Protein AF-A0A6M0A3H4-F1 (afdb_monomer_lite)

Secondary structure (DSSP, 8-state):
--S--HHHHHHHHHTEEEEEEEETTTEEEEEEEETTT--EEEEEEE-S-GGG--HHHHHHHHHHHHHHHHHHHHHHHHHHHHH--

Sequence (85 aa):
MDKITQEYIDKILDDSDVEYFEAFGKTVVAVYRLRKNGHVLVGVGACVSPANFDLEIGKKVAREDVSNQLWAREGYLLQEKLKGE

Foldseek 3Di:
DQDDDLVNLVVQQVQWDWDWDDDPLFKIWIWTQRPPPRDIDIFIQGDDDSVPHDPVNGVVRRSVRVSVVCNVVVVVVSVCVVPVD

pLDDT: mean 95.65, std 6.77, range [49.91, 98.75]

Radius of gyration: 14.93 Å; chains: 1; bounding box: 32×20×45 Å

Structure (mmCIF, N/CA/C/O backbone):
data_AF-A0A6M0A3H4-F1
#
_entry.id   AF-A0A6M0A3H4-F1
#
loop_
_atom_site.group_PDB
_atom_site.id
_atom_site.type_symbol
_atom_site.label_atom_id
_atom_site.label_alt_id
_atom_site.label_comp_id
_atom_site.label_asym_id
_atom_site.label_entity_id
_atom_site.label_seq_id
_atom_site.pdbx_PDB_ins_code
_atom_site.Cartn_x
_atom_site.Cartn_y
_atom_site.Cartn_z
_atom_site.occupancy
_atom_site.B_iso_or_equiv
_atom_site.auth_seq_id
_atom_site.auth_comp_id
_atom_site.auth_asym_id
_atom_site.auth_atom_id
_atom_site.pdbx_PDB_model_num
ATOM 1 N N . MET A 1 1 ? -7.578 -0.164 22.098 1.00 78.94 1 MET A N 1
ATOM 2 C CA . MET A 1 1 ? -6.403 0.055 21.229 1.00 78.94 1 MET A CA 1
ATOM 3 C C . MET A 1 1 ? -6.208 1.553 21.166 1.00 78.94 1 MET A C 1
ATOM 5 O O . MET A 1 1 ? -7.184 2.229 20.887 1.00 78.94 1 MET A O 1
ATOM 9 N N . ASP A 1 2 ? -5.026 2.050 21.513 1.00 91.19 2 ASP A N 1
ATOM 10 C CA . ASP A 1 2 ? -4.677 3.478 21.629 1.00 91.19 2 ASP A CA 1
ATOM 11 C C . ASP A 1 2 ? -3.534 3.892 20.683 1.00 91.19 2 ASP A C 1
ATOM 13 O O . ASP A 1 2 ? -3.137 5.052 20.639 1.00 91.19 2 ASP A O 1
ATOM 17 N N . LYS A 1 3 ? -3.037 2.948 19.880 1.00 94.62 3 LYS A N 1
ATOM 18 C CA . LYS A 1 3 ? -2.027 3.167 18.845 1.00 94.62 3 LYS A CA 1
ATOM 19 C C . LYS A 1 3 ? -2.338 2.360 17.592 1.00 94.62 3 LYS A C 1
ATOM 21 O O . LYS A 1 3 ? -2.934 1.288 17.680 1.00 94.62 3 LYS A O 1
ATOM 26 N N . ILE A 1 4 ? -1.867 2.849 16.453 1.00 97.38 4 ILE A N 1
ATOM 27 C CA . ILE A 1 4 ? -1.789 2.109 15.189 1.00 97.38 4 ILE A CA 1
ATOM 28 C C . ILE A 1 4 ? -0.393 1.473 15.094 1.00 97.38 4 ILE A C 1
ATOM 30 O O . ILE A 1 4 ? 0.581 2.066 15.559 1.00 97.38 4 ILE A O 1
ATOM 34 N N . THR A 1 5 ? -0.286 0.258 14.550 1.00 97.81 5 THR A N 1
ATOM 35 C CA . THR A 1 5 ? 1.002 -0.433 14.348 1.00 97.81 5 THR A CA 1
ATOM 36 C C . THR A 1 5 ? 1.214 -0.772 12.881 1.00 97.81 5 THR A C 1
ATOM 38 O O . THR A 1 5 ? 0.250 -0.857 12.117 1.00 97.81 5 THR A O 1
ATOM 41 N N . GLN A 1 6 ? 2.470 -1.005 12.495 1.00 97.69 6 GLN A N 1
ATOM 42 C CA . GLN A 1 6 ? 2.791 -1.401 11.128 1.00 97.69 6 GLN A CA 1
ATOM 43 C C . GLN A 1 6 ? 2.123 -2.735 10.768 1.00 97.69 6 GLN A C 1
ATOM 45 O O . GLN A 1 6 ? 1.521 -2.831 9.708 1.00 97.69 6 GLN A O 1
ATOM 50 N N . GLU A 1 7 ? 2.095 -3.712 11.683 1.00 98.12 7 GLU A N 1
ATOM 51 C CA . GLU A 1 7 ? 1.451 -5.011 11.439 1.00 98.12 7 GLU A CA 1
ATOM 52 C C . GLU A 1 7 ? -0.055 -4.876 11.169 1.00 98.12 7 GLU A C 1
ATOM 54 O O . GLU A 1 7 ? -0.632 -5.656 10.411 1.00 98.12 7 GLU A O 1
ATOM 59 N N . TYR A 1 8 ? -0.716 -3.891 11.787 1.00 97.50 8 TYR A N 1
ATOM 60 C CA . TYR A 1 8 ? -2.126 -3.610 11.522 1.00 97.50 8 TYR A CA 1
ATOM 61 C C . TYR A 1 8 ? -2.336 -3.038 10.114 1.00 97.50 8 TYR A C 1
ATOM 63 O O . TYR A 1 8 ? -3.252 -3.471 9.414 1.00 97.50 8 TYR A O 1
ATOM 71 N N . ILE A 1 9 ? -1.478 -2.107 9.688 1.00 98.25 9 ILE A N 1
ATOM 72 C CA . ILE A 1 9 ? -1.517 -1.525 8.340 1.00 98.25 9 ILE A CA 1
ATOM 73 C C . ILE A 1 9 ? -1.206 -2.588 7.284 1.00 98.25 9 ILE A C 1
ATOM 75 O O . ILE A 1 9 ? -1.953 -2.721 6.315 1.00 98.25 9 ILE A O 1
ATOM 79 N N . ASP A 1 10 ? -0.174 -3.401 7.512 1.00 98.31 10 ASP A N 1
ATOM 80 C CA . ASP A 1 10 ? 0.203 -4.500 6.622 1.00 98.31 10 ASP A CA 1
ATOM 81 C C . ASP A 1 10 ? -0.948 -5.492 6.467 1.00 98.31 10 ASP A C 1
ATOM 83 O O . ASP A 1 10 ? -1.303 -5.852 5.349 1.00 98.31 10 ASP A O 1
ATOM 87 N N . LYS A 1 11 ? -1.635 -5.834 7.563 1.00 98.12 11 LYS A N 1
ATOM 88 C CA . LYS A 1 11 ? -2.820 -6.696 7.512 1.00 98.12 11 LYS A CA 1
ATOM 89 C C . LYS A 1 11 ? -3.953 -6.109 6.667 1.00 98.12 11 LYS A C 1
ATOM 91 O O . LYS A 1 11 ? -4.646 -6.869 5.997 1.00 98.12 11 LYS A O 1
ATOM 96 N N . ILE A 1 12 ? -4.181 -4.792 6.709 1.00 98.06 12 ILE A N 1
ATOM 97 C CA . ILE A 1 12 ? -5.186 -4.146 5.849 1.00 98.06 12 ILE A CA 1
ATOM 98 C C . ILE A 1 12 ? -4.773 -4.271 4.381 1.00 98.06 12 ILE A C 1
ATOM 100 O O . ILE A 1 12 ? -5.595 -4.648 3.547 1.00 98.06 12 ILE A O 1
ATOM 104 N N . LEU A 1 13 ? -3.512 -3.972 4.066 1.00 98.12 13 LEU A N 1
ATOM 105 C CA . LEU A 1 13 ? -2.989 -4.042 2.703 1.00 98.12 13 LEU A CA 1
ATOM 106 C C . LEU A 1 13 ? -2.996 -5.476 2.151 1.00 98.12 13 LEU A C 1
ATOM 108 O O . LEU A 1 13 ? -3.332 -5.670 0.987 1.00 98.12 13 LEU A O 1
ATOM 112 N N . ASP A 1 14 ? -2.652 -6.467 2.972 1.00 98.19 14 ASP A N 1
ATOM 113 C CA . ASP A 1 14 ? -2.597 -7.883 2.589 1.00 98.19 14 ASP A CA 1
ATOM 114 C C . ASP A 1 14 ? -3.991 -8.510 2.432 1.00 98.19 14 ASP A C 1
ATOM 116 O O . ASP A 1 14 ? -4.171 -9.429 1.636 1.00 98.19 14 ASP A O 1
ATOM 120 N N . ASP A 1 15 ? -4.994 -7.998 3.154 1.00 98.06 15 ASP A N 1
ATOM 121 C CA . ASP A 1 15 ? -6.405 -8.398 3.028 1.00 98.06 15 ASP A CA 1
ATOM 122 C C . ASP A 1 15 ? -7.176 -7.560 1.988 1.00 98.06 15 ASP A C 1
ATOM 124 O O . ASP A 1 15 ? -8.402 -7.621 1.911 1.00 98.06 15 ASP A O 1
ATOM 128 N N . SER A 1 16 ? -6.493 -6.742 1.186 1.00 98.44 16 SER A N 1
ATOM 129 C CA . SER A 1 16 ? -7.128 -5.926 0.147 1.00 98.44 16 SER A CA 1
ATOM 130 C C . SER A 1 16 ? -7.095 -6.603 -1.219 1.00 98.44 16 SER A C 1
ATOM 132 O O . SER A 1 16 ? -6.161 -7.330 -1.552 1.00 98.44 16 SER A O 1
ATOM 134 N N . ASP A 1 17 ? -8.097 -6.314 -2.049 1.00 98.56 17 ASP A N 1
ATOM 135 C CA . ASP A 1 17 ? -7.970 -6.572 -3.483 1.00 98.56 17 ASP A CA 1
ATOM 136 C C . ASP A 1 17 ? -7.105 -5.467 -4.095 1.00 98.56 17 ASP A C 1
ATOM 138 O O . ASP A 1 17 ? -7.272 -4.295 -3.746 1.00 98.56 17 ASP A O 1
ATOM 142 N N . VAL A 1 18 ? -6.193 -5.824 -5.001 1.00 98.56 18 VAL A N 1
ATOM 143 C CA . VAL A 1 18 ? -5.309 -4.857 -5.658 1.00 98.56 18 VAL A CA 1
ATOM 144 C C . VAL A 1 18 ? -5.259 -5.074 -7.163 1.00 98.56 18 VAL A C 1
ATOM 146 O O . VAL A 1 18 ? -5.042 -6.187 -7.640 1.00 98.56 18 VAL A O 1
ATOM 149 N N . GLU A 1 19 ? -5.418 -3.984 -7.903 1.00 98.56 19 GLU A N 1
ATOM 150 C CA . GLU A 1 19 ? -5.181 -3.922 -9.343 1.00 98.56 19 GLU A CA 1
ATOM 151 C C . GLU A 1 19 ? -4.006 -2.983 -9.623 1.00 98.56 19 GLU A C 1
ATOM 153 O O . GLU A 1 19 ? -3.909 -1.902 -9.040 1.00 98.56 19 GLU A O 1
ATOM 158 N N . TYR A 1 20 ? -3.104 -3.394 -10.513 1.00 98.25 20 TYR A N 1
ATOM 159 C CA . TYR A 1 20 ? -1.951 -2.595 -10.920 1.00 98.25 20 TYR A CA 1
ATOM 160 C C . TYR A 1 20 ? -2.090 -2.178 -12.379 1.00 98.25 20 TYR A C 1
ATOM 162 O O . TYR A 1 20 ? -2.386 -3.003 -13.242 1.00 98.25 20 TYR A O 1
ATOM 170 N N . PHE A 1 21 ? -1.807 -0.909 -12.652 1.00 98.06 21 PHE A N 1
ATOM 171 C CA . PHE A 1 21 ? -1.817 -0.329 -13.986 1.00 98.06 21 PHE A CA 1
ATOM 172 C C . PHE A 1 21 ? -0.469 0.310 -14.274 1.00 98.06 21 PHE A C 1
ATOM 174 O O . PHE A 1 21 ? 0.033 1.111 -13.486 1.00 98.06 21 PHE A O 1
ATOM 181 N N . GLU A 1 22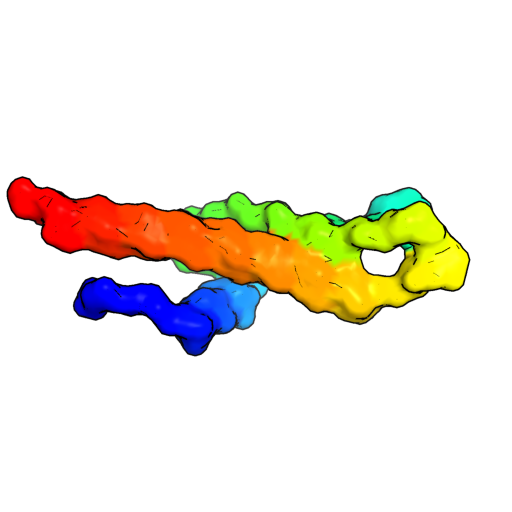 ? 0.099 -0.012 -15.427 1.00 97.12 22 GLU A N 1
ATOM 182 C CA . GLU A 1 22 ? 1.269 0.688 -15.937 1.00 97.12 22 GLU A CA 1
ATOM 183 C C . GLU A 1 22 ? 0.831 1.857 -16.817 1.00 97.12 22 GLU A C 1
ATOM 185 O O . GLU A 1 22 ? -0.025 1.716 -17.692 1.00 97.12 22 GLU A O 1
ATOM 190 N N . ALA A 1 23 ? 1.434 3.022 -16.599 1.00 95.81 23 ALA A N 1
ATOM 191 C CA . ALA A 1 23 ? 1.169 4.228 -17.365 1.00 95.81 23 ALA A CA 1
ATOM 192 C C . ALA A 1 23 ? 2.472 4.782 -17.950 1.00 95.81 23 ALA A C 1
ATOM 194 O O . ALA A 1 23 ? 3.481 4.946 -17.259 1.00 95.81 23 ALA A O 1
ATOM 195 N N . PHE A 1 24 ? 2.438 5.074 -19.253 1.00 96.12 24 PHE A N 1
ATOM 196 C CA . PHE A 1 24 ? 3.512 5.744 -19.998 1.00 96.12 24 PHE A CA 1
ATOM 197 C C . PHE A 1 24 ? 4.906 5.083 -19.886 1.00 96.12 24 PHE A C 1
ATOM 199 O O . PHE A 1 24 ? 5.917 5.752 -20.087 1.00 96.12 24 PHE A O 1
ATOM 206 N N . GLY A 1 25 ? 4.974 3.786 -19.556 1.00 94.75 25 GLY A N 1
ATOM 207 C CA . GLY A 1 25 ? 6.222 3.017 -19.429 1.00 94.75 25 GLY A CA 1
ATOM 208 C C . GLY A 1 25 ? 7.139 3.447 -18.276 1.00 94.75 25 GLY A C 1
ATOM 209 O O . GLY A 1 25 ? 8.329 3.149 -18.306 1.00 94.75 25 GLY A O 1
ATOM 210 N N . LYS A 1 26 ? 6.629 4.211 -17.302 1.00 96.25 26 LYS A N 1
ATOM 211 C CA . LYS A 1 26 ? 7.438 4.783 -16.206 1.00 96.25 26 LYS A CA 1
ATOM 212 C C . LYS A 1 26 ? 6.675 5.010 -14.902 1.00 96.25 26 LYS A C 1
ATOM 214 O O . LYS A 1 26 ? 7.140 5.731 -14.014 1.00 96.25 26 LYS A O 1
ATOM 219 N N . THR A 1 27 ? 5.448 4.517 -14.809 1.00 97.50 27 THR A N 1
ATOM 220 C CA . THR A 1 27 ? 4.568 4.755 -13.666 1.00 97.50 27 THR A CA 1
ATOM 221 C C . THR A 1 27 ? 3.721 3.526 -13.408 1.00 97.50 27 THR A C 1
ATOM 223 O O . THR A 1 27 ? 3.143 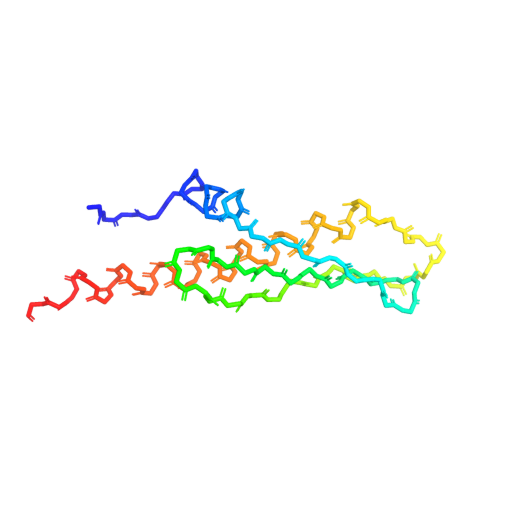2.972 -14.336 1.00 97.50 27 THR A O 1
ATOM 226 N N . VAL A 1 28 ? 3.635 3.138 -12.141 1.00 98.50 28 VAL A N 1
ATOM 227 C CA . VAL A 1 28 ? 2.699 2.146 -11.622 1.00 98.50 28 VAL A CA 1
ATOM 228 C C . VAL A 1 28 ? 1.631 2.881 -10.827 1.00 98.50 28 VAL A C 1
ATOM 230 O O . VAL 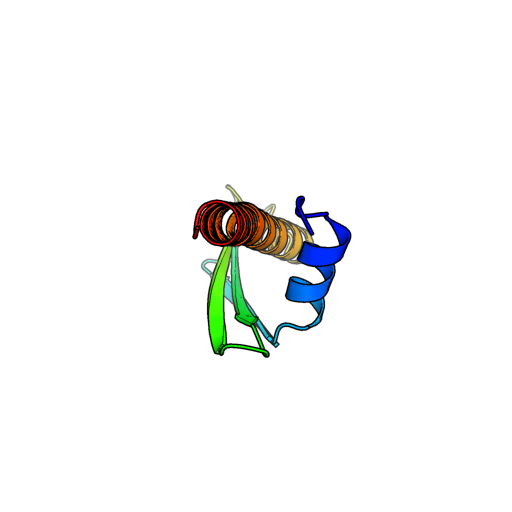A 1 28 ? 1.947 3.671 -9.938 1.00 98.50 28 VAL A O 1
ATOM 233 N N . VAL A 1 29 ? 0.372 2.598 -11.127 1.00 98.69 29 VAL A N 1
ATOM 234 C CA . VAL A 1 29 ? -0.779 2.981 -10.313 1.00 98.69 29 VAL A CA 1
ATOM 235 C C . VAL A 1 29 ? -1.327 1.711 -9.680 1.00 98.69 29 VAL A C 1
ATOM 237 O O . VAL A 1 29 ? -1.656 0.765 -10.390 1.00 98.69 29 VAL A O 1
ATOM 240 N N . ALA A 1 30 ? -1.407 1.673 -8.354 1.00 98.69 30 ALA A N 1
ATOM 241 C CA . ALA A 1 30 ? -1.982 0.563 -7.608 1.00 98.69 30 ALA A CA 1
ATOM 242 C C . ALA A 1 30 ? -3.324 0.990 -7.011 1.00 98.69 30 ALA A C 1
ATOM 244 O O . ALA A 1 30 ? -3.377 1.930 -6.221 1.00 98.69 30 ALA A O 1
ATOM 245 N N . VAL A 1 31 ? -4.404 0.306 -7.372 1.00 98.75 31 VAL A N 1
ATOM 246 C CA . VAL A 1 31 ? -5.748 0.557 -6.846 1.00 98.75 31 VAL A CA 1
ATOM 247 C C . VAL A 1 31 ? -6.065 -0.522 -5.820 1.00 98.75 31 VAL A C 1
ATOM 249 O O . VAL A 1 31 ? -6.257 -1.680 -6.177 1.00 98.75 31 VAL A O 1
ATOM 252 N N . TYR A 1 32 ? -6.104 -0.137 -4.548 1.00 98.75 32 TYR A N 1
ATOM 253 C CA . TYR A 1 32 ? -6.439 -1.009 -3.427 1.00 98.75 32 TYR A CA 1
ATOM 254 C C . TYR A 1 32 ? -7.909 -0.836 -3.059 1.00 98.75 32 TYR A C 1
ATOM 256 O O . TYR A 1 32 ? -8.340 0.274 -2.742 1.00 98.75 32 TYR A O 1
ATOM 264 N N . ARG A 1 33 ? -8.667 -1.932 -3.037 1.00 98.62 33 ARG A N 1
ATOM 265 C CA . ARG A 1 33 ? -10.021 -1.983 -2.479 1.00 98.62 33 ARG A CA 1
ATOM 266 C C . ARG A 1 33 ? -10.002 -2.761 -1.168 1.00 98.62 33 ARG A C 1
ATOM 268 O O . ARG A 1 33 ? -9.773 -3.971 -1.156 1.00 98.62 33 ARG A O 1
ATOM 275 N N . LEU A 1 34 ? -10.298 -2.070 -0.069 1.00 97.94 34 LEU A N 1
ATOM 276 C CA . LEU A 1 34 ? -10.358 -2.674 1.257 1.00 97.94 34 LEU A CA 1
ATOM 277 C C . LEU A 1 34 ? -11.582 -3.594 1.346 1.00 97.94 34 LEU A C 1
ATOM 279 O O . LEU A 1 34 ? -12.721 -3.129 1.272 1.00 97.94 34 LEU A O 1
ATOM 283 N N . ARG A 1 35 ? -11.376 -4.899 1.551 1.00 97.12 35 ARG A N 1
ATOM 284 C CA . ARG A 1 35 ? -12.473 -5.886 1.523 1.00 97.12 35 ARG A CA 1
ATOM 285 C C . ARG A 1 35 ? -13.559 -5.641 2.565 1.00 97.12 35 ARG A C 1
ATOM 287 O O . ARG A 1 35 ? -14.729 -5.898 2.306 1.00 97.12 35 ARG A O 1
ATOM 294 N N . LYS A 1 36 ? -13.185 -5.134 3.741 1.00 93.75 36 LYS A N 1
ATOM 295 C CA . LYS A 1 36 ? -14.112 -4.989 4.874 1.00 93.75 36 LYS A CA 1
ATOM 296 C C . LYS A 1 36 ? -15.167 -3.902 4.692 1.00 93.75 36 LYS A C 1
ATOM 298 O O . LYS A 1 36 ? -16.268 -4.058 5.205 1.00 93.75 36 LYS A O 1
ATOM 303 N N . ASN A 1 37 ? -14.831 -2.796 4.034 1.00 93.44 37 ASN A N 1
ATOM 304 C CA . ASN A 1 37 ? -15.728 -1.639 3.909 1.00 93.44 37 ASN A CA 1
ATOM 305 C C . ASN A 1 37 ? -15.875 -1.117 2.470 1.00 93.44 37 ASN A C 1
ATOM 307 O O . ASN A 1 37 ? -16.634 -0.180 2.246 1.00 93.44 37 ASN A O 1
ATOM 311 N N . GLY A 1 38 ? -15.163 -1.702 1.503 1.00 96.94 38 GLY A N 1
ATOM 312 C CA . GLY A 1 38 ? -15.178 -1.292 0.099 1.00 96.94 38 GLY A CA 1
ATOM 313 C C . GLY A 1 38 ? -14.429 0.010 -0.193 1.00 96.94 38 GLY A C 1
ATOM 314 O O . GLY A 1 38 ? -14.478 0.480 -1.328 1.00 96.94 38 GLY A O 1
ATOM 315 N N . HIS A 1 39 ? -13.746 0.605 0.792 1.00 97.31 39 HIS A N 1
ATOM 316 C CA . HIS A 1 39 ? -13.018 1.857 0.600 1.00 97.31 39 HIS A CA 1
ATOM 317 C C . HIS A 1 39 ? -11.872 1.666 -0.397 1.00 97.31 39 HIS A C 1
ATOM 319 O O . HIS A 1 39 ? -11.178 0.648 -0.360 1.00 97.31 39 HIS A O 1
ATOM 325 N N . VAL A 1 40 ? -11.669 2.646 -1.279 1.00 98.38 40 VAL A N 1
ATOM 326 C CA . VAL A 1 40 ? -10.643 2.587 -2.328 1.00 98.38 40 VAL A CA 1
ATOM 327 C C . VAL A 1 40 ? -9.519 3.575 -2.043 1.00 98.38 40 VAL A C 1
ATOM 329 O O . VAL A 1 40 ? -9.752 4.738 -1.703 1.00 98.38 40 VAL A O 1
ATOM 332 N N . LEU A 1 41 ? -8.288 3.098 -2.198 1.00 98.50 41 LEU A N 1
ATOM 333 C CA . LEU A 1 41 ? -7.066 3.887 -2.138 1.00 98.50 41 LEU A CA 1
ATOM 334 C C . LEU A 1 41 ? -6.290 3.703 -3.436 1.00 98.50 41 LEU A C 1
ATOM 336 O O . LEU A 1 41 ? -6.279 2.619 -4.015 1.00 98.50 41 LEU A O 1
ATOM 340 N N . VAL A 1 42 ? -5.637 4.769 -3.879 1.00 98.69 42 VAL A N 1
ATOM 341 C CA . VAL A 1 42 ? -4.803 4.750 -5.078 1.00 98.69 42 VAL A CA 1
ATOM 342 C C . VAL A 1 42 ? -3.400 5.149 -4.664 1.00 98.69 42 VAL A C 1
ATOM 344 O O . VAL A 1 42 ? -3.212 6.229 -4.108 1.00 98.69 42 VAL A O 1
ATOM 347 N N . GLY A 1 43 ? -2.444 4.260 -4.907 1.00 98.62 43 GLY A N 1
ATOM 348 C CA . GLY A 1 43 ? -1.023 4.505 -4.707 1.00 98.62 43 GLY A CA 1
ATOM 349 C C . GLY A 1 43 ? -0.308 4.710 -6.030 1.00 98.62 43 GLY A C 1
ATOM 350 O O . GLY A 1 43 ? -0.657 4.071 -7.028 1.00 98.62 43 GLY A O 1
ATOM 351 N N . VAL A 1 44 ? 0.707 5.570 -6.046 1.00 98.38 44 VAL A N 1
ATOM 352 C CA . VAL A 1 44 ? 1.474 5.871 -7.260 1.00 98.38 44 VAL A CA 1
ATOM 353 C C . VAL A 1 44 ? 2.966 5.646 -7.043 1.00 98.38 44 VAL A C 1
ATOM 355 O O . VAL A 1 44 ? 3.576 6.199 -6.135 1.00 98.38 44 VAL A O 1
ATOM 358 N N . GLY A 1 45 ? 3.575 4.866 -7.935 1.00 97.50 45 GLY A N 1
ATOM 359 C CA . GLY A 1 45 ? 5.020 4.698 -8.045 1.00 97.50 45 GLY A CA 1
ATOM 360 C C . GLY A 1 45 ? 5.503 5.176 -9.407 1.00 97.50 45 GLY A C 1
ATOM 361 O O . GLY A 1 45 ? 5.397 4.447 -10.390 1.00 97.50 45 GLY A O 1
ATOM 362 N N . ALA A 1 46 ? 6.028 6.399 -9.485 1.00 95.50 46 ALA A N 1
ATOM 363 C CA . ALA A 1 46 ? 6.519 6.995 -10.728 1.00 95.50 46 ALA A CA 1
ATOM 364 C C . ALA A 1 46 ? 8.033 7.241 -10.675 1.00 95.50 46 ALA A C 1
ATOM 366 O O . ALA A 1 46 ? 8.553 7.715 -9.667 1.00 95.50 46 ALA A O 1
ATOM 367 N N . CYS A 1 47 ? 8.739 6.968 -11.775 1.00 93.69 47 CYS A N 1
ATOM 368 C CA . CYS A 1 47 ? 10.157 7.303 -11.925 1.00 93.69 47 CYS A CA 1
ATOM 369 C C . CYS A 1 47 ? 10.367 8.437 -12.944 1.00 93.69 47 CYS A C 1
ATOM 371 O O . CYS A 1 47 ? 9.449 8.859 -13.646 1.00 93.69 47 CYS A O 1
ATOM 373 N N . VAL A 1 48 ? 11.589 8.970 -13.035 1.00 91.75 48 VAL A N 1
ATOM 374 C CA . VAL A 1 48 ? 11.896 10.100 -13.934 1.00 91.75 48 VAL A CA 1
ATOM 375 C C . VAL A 1 48 ? 12.067 9.647 -15.389 1.00 91.75 48 VAL A C 1
ATOM 377 O O . VAL A 1 48 ? 11.533 10.291 -16.292 1.00 91.75 48 VAL A O 1
ATOM 380 N N . SER A 1 49 ? 12.758 8.530 -15.630 1.00 93.44 49 SER A N 1
ATOM 381 C CA . SER A 1 49 ? 13.094 8.036 -16.973 1.00 93.44 49 SER A CA 1
ATOM 382 C C . SER A 1 49 ? 12.497 6.646 -17.221 1.00 93.44 49 SER A C 1
ATOM 384 O O . SER A 1 49 ? 12.796 5.747 -16.434 1.00 93.44 49 SER A O 1
ATOM 386 N N . PRO A 1 50 ? 11.746 6.428 -18.322 1.00 92.62 50 PRO A N 1
ATOM 387 C CA . PRO A 1 50 ? 11.291 5.093 -18.723 1.00 92.62 50 PRO A CA 1
ATOM 388 C C . PRO A 1 50 ? 12.425 4.075 -18.883 1.00 92.62 50 PRO A C 1
ATOM 390 O O . PRO A 1 50 ? 12.244 2.903 -18.587 1.00 92.62 50 PRO A O 1
ATOM 393 N N . ALA A 1 51 ? 13.616 4.514 -19.305 1.00 94.06 51 ALA A N 1
ATOM 394 C CA . ALA A 1 51 ? 14.760 3.619 -19.503 1.00 94.06 51 ALA A CA 1
ATOM 395 C C . ALA A 1 51 ? 15.264 2.975 -18.199 1.00 94.06 51 ALA A C 1
ATOM 397 O O . ALA A 1 51 ? 15.904 1.931 -18.241 1.00 94.06 51 ALA A O 1
ATOM 398 N N . ASN A 1 52 ? 14.961 3.592 -17.053 1.00 89.94 52 ASN A N 1
ATOM 399 C CA . ASN A 1 52 ? 15.327 3.101 -15.725 1.00 89.94 52 ASN A CA 1
ATOM 400 C C . ASN A 1 52 ? 14.096 2.595 -14.957 1.00 89.94 52 ASN A C 1
ATOM 402 O O . ASN A 1 52 ? 14.130 2.513 -13.729 1.00 89.94 52 ASN A O 1
ATOM 406 N N . PHE A 1 53 ? 12.974 2.366 -15.646 1.00 94.06 53 PHE A N 1
ATOM 407 C CA . PHE A 1 53 ? 11.761 1.888 -15.006 1.00 94.06 53 PHE A CA 1
ATOM 408 C C . PHE A 1 53 ? 11.912 0.425 -14.591 1.00 94.06 53 PHE A C 1
ATOM 410 O O . PHE A 1 53 ? 12.305 -0.424 -15.386 1.00 94.06 53 PHE A O 1
ATOM 417 N N . ASP A 1 54 ? 11.555 0.153 -13.341 1.00 96.06 54 ASP A N 1
ATOM 418 C CA . ASP A 1 54 ? 11.449 -1.186 -12.783 1.00 96.06 54 ASP A CA 1
ATOM 419 C C . ASP A 1 54 ? 10.051 -1.333 -12.176 1.00 96.06 54 ASP A C 1
ATOM 421 O O . ASP A 1 54 ? 9.644 -0.555 -11.303 1.00 96.06 54 ASP A O 1
ATOM 425 N N . LEU A 1 55 ? 9.307 -2.316 -12.681 1.00 95.62 55 LEU A N 1
ATOM 426 C CA . LEU A 1 55 ? 7.920 -2.556 -12.303 1.00 95.62 55 LEU A CA 1
ATOM 427 C C . LEU A 1 55 ? 7.783 -2.941 -10.826 1.00 95.62 55 LEU A C 1
ATOM 429 O O . LEU A 1 55 ? 6.869 -2.467 -10.153 1.00 95.62 55 LEU A O 1
ATOM 433 N N . GLU A 1 56 ? 8.677 -3.777 -10.305 1.00 96.81 56 GLU A N 1
ATOM 434 C CA . GLU A 1 56 ? 8.593 -4.265 -8.928 1.00 96.81 56 GLU A CA 1
ATOM 435 C C . GLU A 1 56 ? 8.961 -3.161 -7.934 1.00 96.81 56 GLU A C 1
ATOM 437 O O . GLU A 1 56 ? 8.290 -2.996 -6.910 1.00 96.81 56 GLU A O 1
ATOM 442 N N . ILE A 1 57 ? 9.943 -2.318 -8.274 1.00 96.62 57 ILE A N 1
ATOM 443 C CA . ILE A 1 57 ? 10.225 -1.095 -7.512 1.00 96.62 57 ILE A CA 1
ATOM 444 C C . ILE A 1 57 ? 9.014 -0.155 -7.558 1.00 96.62 57 ILE A C 1
ATOM 446 O O . ILE A 1 57 ? 8.592 0.346 -6.515 1.00 96.62 57 ILE A O 1
ATOM 450 N N . GLY A 1 58 ? 8.410 0.051 -8.732 1.00 97.69 58 GLY A N 1
ATOM 451 C CA . GLY A 1 58 ? 7.211 0.878 -8.887 1.00 97.69 58 GLY A CA 1
ATOM 452 C C . GLY A 1 58 ? 6.037 0.394 -8.031 1.00 97.69 58 GLY A C 1
ATOM 453 O O . GLY A 1 58 ? 5.419 1.194 -7.329 1.00 97.69 58 GLY A O 1
ATOM 454 N N . LYS A 1 59 ? 5.767 -0.917 -8.012 1.00 98.19 59 LYS A N 1
ATOM 455 C CA . LYS A 1 59 ? 4.742 -1.529 -7.149 1.00 98.19 59 LYS A CA 1
ATOM 456 C C . LYS A 1 59 ? 5.049 -1.337 -5.668 1.00 98.19 59 LYS A C 1
ATOM 458 O O . LYS A 1 59 ? 4.138 -1.024 -4.903 1.00 98.19 59 LYS A O 1
ATOM 463 N N . LYS A 1 60 ? 6.314 -1.489 -5.259 1.00 98.06 60 LYS A N 1
ATOM 464 C CA . LYS A 1 60 ? 6.735 -1.265 -3.869 1.00 98.06 60 LYS A CA 1
ATOM 465 C C . LYS A 1 60 ? 6.480 0.179 -3.435 1.00 98.06 60 LYS A C 1
ATOM 467 O O . LYS A 1 60 ? 5.890 0.388 -2.380 1.00 98.06 60 LYS A O 1
ATOM 472 N N . VAL A 1 61 ? 6.864 1.151 -4.263 1.00 98.19 61 VAL A N 1
ATOM 473 C CA . VAL A 1 61 ? 6.631 2.580 -3.992 1.00 98.19 61 VAL A CA 1
ATOM 474 C C . VAL A 1 61 ? 5.133 2.893 -3.958 1.00 98.19 61 VAL A C 1
ATOM 476 O O . VAL A 1 61 ? 4.669 3.549 -3.031 1.00 98.19 61 VAL A O 1
ATOM 479 N N . ALA A 1 62 ? 4.349 2.368 -4.905 1.00 98.62 62 ALA A N 1
ATOM 480 C CA . ALA A 1 62 ? 2.898 2.547 -4.911 1.00 98.62 62 ALA A CA 1
ATOM 481 C C . ALA A 1 62 ? 2.237 1.950 -3.655 1.00 98.62 62 ALA A C 1
ATOM 483 O O . ALA A 1 62 ? 1.336 2.555 -3.080 1.00 98.62 62 ALA A O 1
ATOM 484 N N . ARG A 1 63 ? 2.693 0.780 -3.189 1.00 98.56 63 ARG A N 1
ATOM 485 C CA . ARG A 1 63 ? 2.220 0.176 -1.936 1.00 98.56 63 ARG A CA 1
ATOM 486 C C . ARG A 1 63 ? 2.586 1.023 -0.716 1.00 98.56 63 ARG A C 1
ATOM 488 O O . ARG A 1 63 ? 1.758 1.172 0.178 1.00 98.56 63 ARG A O 1
ATOM 495 N N . GLU A 1 64 ? 3.801 1.563 -0.668 1.00 98.62 64 GLU A N 1
ATOM 496 C CA . GLU A 1 64 ? 4.244 2.449 0.414 1.00 98.62 64 GLU A CA 1
ATOM 497 C C . GLU A 1 64 ? 3.403 3.732 0.477 1.00 98.62 64 GLU A C 1
ATOM 499 O O . GLU A 1 64 ? 2.986 4.141 1.558 1.00 98.62 64 GLU A O 1
ATOM 504 N N . ASP A 1 65 ? 3.059 4.311 -0.674 1.00 98.75 65 ASP A N 1
ATOM 505 C CA . ASP A 1 65 ? 2.130 5.441 -0.758 1.00 98.75 65 ASP A CA 1
ATOM 506 C C . ASP A 1 65 ? 0.754 5.096 -0.147 1.00 98.75 65 ASP A C 1
ATOM 508 O O . ASP A 1 65 ? 0.270 5.805 0.739 1.00 98.75 65 ASP A O 1
ATOM 512 N N . VAL A 1 66 ? 0.159 3.945 -0.496 1.00 98.69 66 VAL A N 1
ATOM 513 C CA . VAL A 1 66 ? -1.100 3.491 0.137 1.00 98.69 66 VAL A CA 1
ATOM 514 C C . VAL A 1 66 ? -0.937 3.251 1.642 1.00 98.69 66 VAL A C 1
ATOM 516 O O . VAL A 1 66 ? -1.822 3.621 2.416 1.00 98.69 66 VAL A O 1
ATOM 519 N N . SER A 1 67 ? 0.185 2.672 2.077 1.00 98.56 67 SER A N 1
ATOM 520 C CA . SER A 1 67 ? 0.502 2.477 3.499 1.00 98.56 67 SER A CA 1
ATOM 521 C C . SER A 1 67 ? 0.490 3.807 4.259 1.00 98.56 67 SER A C 1
ATOM 523 O O . SER A 1 67 ? -0.178 3.932 5.285 1.00 98.56 67 SER A O 1
ATOM 525 N N . ASN A 1 68 ? 1.141 4.841 3.716 1.00 98.62 68 ASN A N 1
ATOM 526 C CA . ASN A 1 68 ? 1.165 6.181 4.305 1.00 98.62 68 ASN A CA 1
ATOM 527 C C . ASN A 1 68 ? -0.237 6.810 4.371 1.00 98.62 68 ASN A C 1
ATOM 529 O O . ASN A 1 68 ? -0.606 7.422 5.378 1.00 98.62 68 ASN A O 1
ATOM 533 N N . GLN A 1 69 ? -1.056 6.618 3.331 1.00 98.56 69 GLN A N 1
ATOM 534 C CA . GLN A 1 69 ? -2.452 7.061 3.332 1.00 98.56 69 GLN A CA 1
ATOM 535 C C . GLN A 1 69 ? -3.286 6.348 4.409 1.00 98.56 69 GLN A C 1
ATOM 537 O O . GLN A 1 69 ? -4.098 6.994 5.077 1.00 98.56 69 GLN A O 1
ATOM 542 N N . LEU A 1 70 ? -3.097 5.037 4.600 1.00 98.19 70 LEU A N 1
ATOM 543 C CA . LEU A 1 70 ? -3.759 4.276 5.663 1.00 98.19 70 LEU A CA 1
ATOM 544 C C . LEU A 1 70 ? -3.324 4.757 7.044 1.00 98.19 70 LEU A C 1
ATOM 546 O O . LEU A 1 70 ? -4.186 4.989 7.884 1.00 98.19 70 LEU A O 1
ATOM 550 N N . TRP A 1 71 ? -2.028 4.978 7.267 1.00 98.25 71 TRP A N 1
ATOM 551 C CA . TRP A 1 71 ? -1.517 5.531 8.522 1.00 98.25 71 TRP A CA 1
ATOM 552 C C . TRP A 1 71 ? -2.216 6.840 8.903 1.00 98.25 71 TRP A C 1
ATOM 554 O O . TRP A 1 71 ? -2.703 6.973 10.028 1.00 98.25 71 TRP A O 1
ATOM 564 N N . ALA A 1 72 ? -2.330 7.781 7.962 1.00 97.81 72 ALA A N 1
ATOM 565 C CA . ALA A 1 72 ? -3.011 9.052 8.201 1.00 97.81 72 ALA A CA 1
ATOM 566 C C . ALA A 1 72 ? -4.501 8.864 8.547 1.00 97.81 72 ALA A C 1
ATOM 568 O O . ALA A 1 72 ? -5.014 9.487 9.479 1.00 97.81 72 ALA A O 1
ATOM 569 N N . ARG A 1 73 ? -5.201 7.987 7.818 1.00 96.88 73 ARG A N 1
ATOM 570 C CA . ARG A 1 73 ? -6.647 7.760 7.980 1.00 96.88 73 ARG A CA 1
ATOM 571 C C . ARG A 1 73 ? -6.980 6.965 9.240 1.00 96.88 73 ARG A C 1
ATOM 573 O O . ARG A 1 73 ? -7.862 7.369 9.990 1.00 96.88 73 ARG A O 1
ATOM 580 N N . GLU A 1 74 ? -6.280 5.865 9.493 1.00 96.50 74 GLU A N 1
ATOM 581 C CA . GLU A 1 74 ? -6.476 5.033 10.683 1.00 96.50 74 GLU A CA 1
ATOM 582 C C . GLU A 1 74 ? -6.066 5.783 11.953 1.00 96.50 74 GLU A C 1
ATOM 584 O O . GLU A 1 74 ? -6.740 5.665 12.974 1.00 96.50 74 GLU A O 1
ATOM 589 N N . GLY A 1 75 ? -5.021 6.617 11.880 1.00 96.50 75 GLY A N 1
ATOM 590 C CA . GLY A 1 75 ? -4.642 7.520 12.966 1.00 96.50 75 GLY A CA 1
ATOM 591 C C . GLY A 1 75 ? -5.735 8.544 13.280 1.00 96.50 75 GLY A C 1
ATOM 592 O O . GLY A 1 75 ? -6.123 8.689 14.439 1.00 96.50 75 GLY A O 1
ATOM 593 N N . TYR A 1 76 ? -6.287 9.198 12.252 1.00 96.12 76 TYR A N 1
ATOM 594 C CA . TYR A 1 76 ? -7.423 10.109 12.410 1.00 96.12 76 TYR A CA 1
ATOM 595 C C . TYR A 1 76 ? -8.648 9.399 13.008 1.00 96.12 76 TYR A C 1
ATOM 597 O 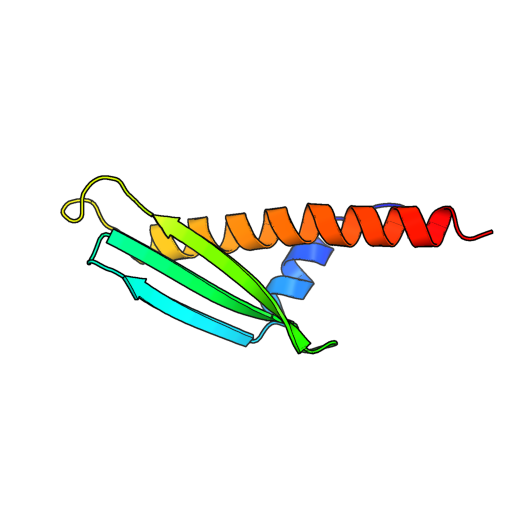O . TYR A 1 76 ? -9.179 9.840 14.024 1.00 96.12 76 TYR A O 1
ATOM 605 N N . LEU A 1 77 ? -9.058 8.258 12.443 1.00 95.25 77 LEU A N 1
ATOM 606 C CA . LEU A 1 77 ? -10.206 7.488 12.933 1.00 95.25 77 LEU A CA 1
ATOM 607 C C . LEU A 1 77 ? -10.024 7.016 14.378 1.00 95.25 77 LEU A C 1
ATOM 609 O O . LEU A 1 77 ? -10.989 6.991 15.141 1.00 95.25 77 LEU A O 1
ATOM 613 N N . LEU A 1 78 ? -8.810 6.621 14.763 1.00 95.88 78 LEU A N 1
ATOM 614 C CA . LEU A 1 78 ? -8.510 6.255 16.141 1.00 95.88 78 LEU A CA 1
ATOM 615 C C . LEU A 1 78 ? -8.625 7.466 17.072 1.00 95.88 78 LEU A C 1
ATOM 617 O O . LEU A 1 78 ? -9.253 7.362 18.123 1.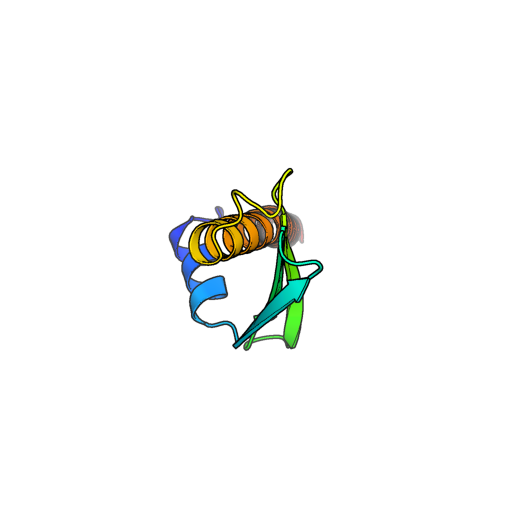00 95.88 78 LEU A O 1
ATOM 621 N N . GLN A 1 79 ? -8.072 8.614 16.678 1.00 95.56 79 GLN A N 1
ATOM 622 C CA . GLN A 1 79 ? -8.158 9.844 17.460 1.00 95.56 79 GLN A CA 1
ATOM 623 C C . GLN A 1 79 ? -9.609 10.292 17.674 1.00 95.56 79 GLN A C 1
ATOM 625 O O . GLN A 1 79 ? -9.949 10.693 18.788 1.00 95.56 79 GLN A O 1
ATOM 630 N N . GLU A 1 80 ? -10.453 10.193 16.643 1.00 95.88 80 GLU A N 1
ATOM 631 C CA . GLU A 1 80 ? -11.889 10.484 16.730 1.00 95.88 80 GLU A CA 1
ATOM 632 C C . GLU A 1 80 ? -12.599 9.514 17.681 1.00 95.88 80 GLU A C 1
ATOM 634 O O . GLU A 1 80 ? -13.328 9.945 18.569 1.00 95.88 80 GLU A O 1
ATOM 639 N N . LYS A 1 81 ? -12.332 8.204 17.578 1.00 94.50 81 LYS A N 1
ATOM 640 C CA . LYS A 1 81 ? -12.906 7.193 18.489 1.00 94.50 81 LYS A CA 1
ATOM 641 C C . LYS A 1 81 ? -12.509 7.403 19.950 1.00 94.50 81 LYS A C 1
ATOM 643 O O . LYS A 1 81 ? -13.289 7.067 20.829 1.00 94.50 81 LYS A O 1
ATOM 648 N N . LEU A 1 82 ? -11.300 7.908 20.203 1.00 93.00 82 LEU A N 1
ATOM 649 C CA . LEU A 1 82 ? -10.805 8.188 21.555 1.00 93.00 82 LEU A CA 1
ATOM 650 C C . LEU A 1 82 ? -11.315 9.521 22.120 1.00 93.00 82 LEU A C 1
ATOM 652 O O . LEU A 1 82 ? -11.331 9.680 23.334 1.00 93.00 82 LEU A O 1
ATOM 656 N N . LYS A 1 83 ? -11.682 10.484 21.263 1.00 88.31 83 LYS A N 1
ATOM 657 C CA . LYS A 1 83 ? -12.262 11.777 21.671 1.00 88.31 83 LYS A CA 1
ATOM 658 C C . LYS A 1 83 ? -13.781 11.775 21.744 1.00 88.31 83 LYS A C 1
ATOM 660 O O . LYS A 1 83 ? -14.326 12.685 22.352 1.00 88.31 83 LYS A O 1
ATOM 665 N N . GLY A 1 84 ? -14.440 10.817 21.097 1.00 63.72 84 GLY A N 1
ATOM 666 C CA . GLY A 1 84 ? -15.882 10.618 21.170 1.00 63.72 84 GLY A CA 1
ATOM 667 C C . GLY A 1 84 ? -16.330 10.112 22.542 1.00 63.72 84 GLY A C 1
ATOM 668 O O . GLY A 1 84 ? -16.786 8.976 22.642 1.00 63.72 84 GLY A O 1
ATOM 669 N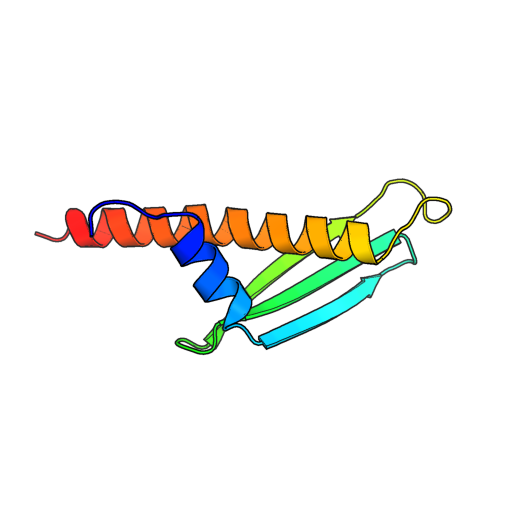 N . GLU A 1 85 ? -16.183 10.965 23.559 1.00 49.91 85 GLU A N 1
ATOM 670 C CA . GLU A 1 85 ? -17.000 11.046 24.777 1.00 49.91 85 GLU A CA 1
ATOM 671 C C . GLU A 1 85 ? -17.821 12.342 24.737 1.00 49.91 85 GLU A C 1
ATOM 673 O O . GLU A 1 85 ? -17.240 13.410 24.428 1.00 49.91 85 GLU A O 1
#